Protein AF-A0A7W1IWH6-F1 (afdb_monomer_lite)

Foldseek 3Di:
DVVVVVVVVVVVVVVVVVVVVVPDPPDDDDDPCRDPVCVVPQQNDWPDKDWDQDPPPPRRVDIDIDTDGDDD

Structure (mmCIF, N/CA/C/O backbone):
data_AF-A0A7W1IWH6-F1
#
_entry.id   AF-A0A7W1IWH6-F1
#
loop_
_atom_site.group_PDB
_atom_site.id
_atom_site.type_symbol
_atom_site.label_atom_id
_atom_site.label_alt_id
_atom_site.label_comp_id
_atom_site.label_asym_id
_atom_site.label_entity_id
_atom_site.label_seq_id
_atom_site.pdbx_PDB_ins_code
_atom_site.Cartn_x
_atom_site.Cartn_y
_atom_site.Cartn_z
_atom_site.occupancy
_atom_site.B_iso_or_equiv
_atom_site.auth_seq_id
_atom_site.auth_comp_id
_atom_site.auth_asym_id
_atom_site.auth_atom_id
_atom_site.pdbx_PDB_model_num
ATOM 1 N N . MET A 1 1 ? 20.871 -48.240 30.822 1.00 63.00 1 MET A N 1
ATOM 2 C CA . MET A 1 1 ? 21.704 -47.423 29.908 1.00 63.00 1 MET A CA 1
ATOM 3 C C . 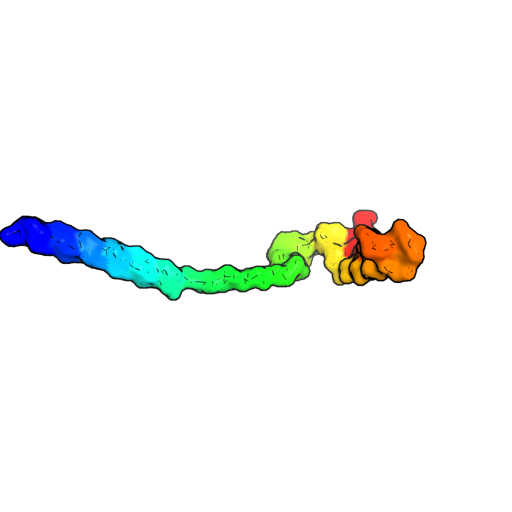MET A 1 1 ? 20.899 -46.819 28.746 1.00 63.00 1 MET A C 1
ATOM 5 O O . MET A 1 1 ? 20.856 -45.604 28.640 1.00 63.00 1 MET A O 1
ATOM 9 N N . ILE A 1 2 ? 20.160 -47.607 27.951 1.00 67.44 2 ILE A N 1
ATOM 10 C CA . ILE A 1 2 ? 19.398 -47.145 26.759 1.00 67.44 2 ILE A CA 1
ATOM 11 C C . ILE A 1 2 ? 18.349 -46.042 27.040 1.00 67.44 2 ILE A C 1
ATOM 13 O O . ILE A 1 2 ? 18.257 -45.077 26.290 1.00 67.44 2 ILE A O 1
ATOM 17 N N . ARG A 1 3 ? 17.608 -46.120 28.157 1.00 68.19 3 ARG A N 1
ATOM 18 C CA . ARG A 1 3 ? 16.601 -45.104 28.554 1.00 68.19 3 ARG A CA 1
ATOM 19 C C . ARG A 1 3 ? 17.191 -43.736 28.936 1.00 68.19 3 ARG A C 1
ATOM 21 O O . ARG A 1 3 ? 16.461 -42.753 28.969 1.00 68.19 3 ARG A O 1
ATOM 28 N N . TYR A 1 4 ? 18.479 -43.681 29.283 1.00 70.38 4 TYR A N 1
ATOM 29 C CA . TYR A 1 4 ? 19.173 -42.421 29.566 1.00 70.38 4 TYR A CA 1
ATOM 30 C C . TYR A 1 4 ? 19.662 -41.772 28.271 1.00 70.38 4 TYR A C 1
ATOM 32 O O . TYR A 1 4 ? 19.506 -40.565 28.114 1.00 70.38 4 TYR A O 1
ATOM 40 N N . LEU A 1 5 ? 20.149 -42.574 27.316 1.00 72.81 5 LEU A N 1
ATOM 41 C CA . LEU A 1 5 ? 20.523 -42.088 25.987 1.00 72.81 5 LEU A CA 1
ATOM 42 C C . LEU A 1 5 ? 19.335 -41.429 25.274 1.00 72.81 5 LEU A C 1
ATOM 44 O O . LEU A 1 5 ? 19.477 -40.320 24.777 1.00 72.81 5 LEU A O 1
ATOM 48 N N . THR A 1 6 ? 18.145 -42.039 25.299 1.00 75.69 6 THR A N 1
ATOM 49 C CA . THR A 1 6 ? 16.956 -41.463 24.642 1.00 75.69 6 THR A CA 1
ATOM 50 C C . THR A 1 6 ? 16.505 -40.133 25.251 1.00 75.69 6 THR A C 1
ATOM 52 O O . THR A 1 6 ? 16.072 -39.245 24.520 1.00 75.69 6 THR A O 1
ATOM 55 N N . LYS A 1 7 ? 16.644 -39.951 26.571 1.00 77.44 7 LYS A N 1
ATOM 56 C CA . LYS A 1 7 ? 16.345 -38.673 27.242 1.00 77.44 7 LYS A CA 1
ATOM 57 C C . LYS A 1 7 ? 17.344 -37.577 26.875 1.00 77.44 7 LYS A C 1
ATOM 59 O O . LYS A 1 7 ? 16.938 -36.439 26.666 1.00 77.44 7 LYS A O 1
ATOM 64 N N . ILE A 1 8 ? 18.626 -37.924 26.774 1.00 84.75 8 ILE A N 1
ATOM 65 C CA . ILE A 1 8 ? 19.683 -36.990 26.365 1.00 84.75 8 ILE A C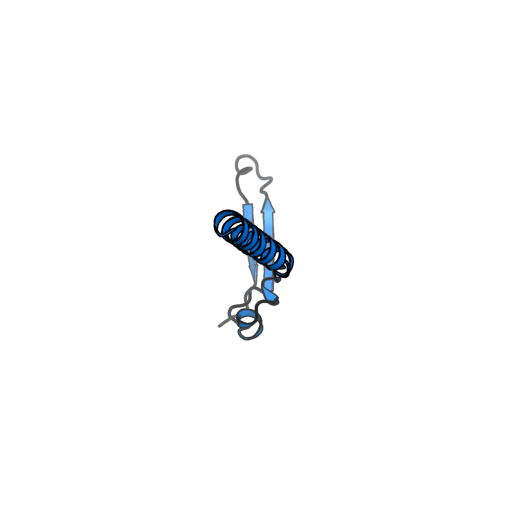A 1
ATOM 66 C C . ILE A 1 8 ? 19.480 -36.573 24.905 1.00 84.75 8 ILE A C 1
ATOM 68 O O . ILE A 1 8 ? 19.548 -35.387 24.602 1.00 84.75 8 ILE A O 1
ATOM 72 N N . SER A 1 9 ? 19.148 -37.515 24.018 1.00 84.88 9 SER A N 1
ATOM 73 C CA . SER A 1 9 ? 18.826 -37.210 22.620 1.00 84.88 9 SER A CA 1
ATOM 74 C C . SER A 1 9 ? 17.597 -36.307 22.492 1.00 84.88 9 SER A C 1
ATOM 76 O O . SER A 1 9 ? 17.628 -35.347 21.730 1.00 84.88 9 SER A O 1
ATOM 78 N N . ALA A 1 10 ? 16.537 -36.560 23.267 1.00 87.25 10 ALA A N 1
ATOM 79 C CA . ALA A 1 10 ? 15.349 -35.707 23.272 1.00 87.25 10 ALA A CA 1
ATOM 80 C C . ALA A 1 10 ? 15.664 -34.283 23.764 1.00 87.25 10 ALA A C 1
ATOM 82 O O . ALA A 1 10 ? 15.229 -33.310 23.153 1.00 87.25 10 ALA A O 1
ATOM 83 N N . LEU A 1 11 ? 16.464 -34.154 24.827 1.00 90.19 11 LEU A N 1
ATOM 84 C CA . LEU A 1 11 ? 16.898 -32.854 25.337 1.00 90.19 11 LEU A CA 1
ATOM 85 C C . LEU A 1 11 ? 17.761 -32.102 24.315 1.00 90.19 11 LEU A C 1
ATOM 87 O O . LEU A 1 11 ? 17.555 -30.911 24.109 1.00 90.19 11 LEU A O 1
ATOM 91 N N . ALA A 1 12 ? 18.683 -32.796 23.643 1.00 90.56 12 ALA A N 1
ATOM 92 C CA . ALA A 1 12 ? 19.525 -32.204 22.608 1.00 90.56 12 ALA A CA 1
ATOM 93 C C . ALA A 1 12 ? 18.690 -31.637 21.450 1.00 90.56 12 ALA A C 1
ATOM 95 O O . ALA A 1 12 ? 18.920 -30.506 21.037 1.00 90.56 12 ALA A O 1
ATOM 96 N N . VAL A 1 13 ? 17.668 -32.369 20.988 1.00 92.56 13 VAL A N 1
ATOM 97 C CA . VAL A 1 13 ? 16.750 -31.889 19.940 1.00 92.56 13 VAL A CA 1
ATOM 98 C C . VAL A 1 13 ? 16.001 -30.633 20.387 1.00 92.56 13 VAL A C 1
ATOM 100 O O . VAL A 1 13 ? 15.934 -29.664 19.635 1.00 92.56 13 VAL A O 1
ATOM 103 N N . VAL A 1 14 ? 15.477 -30.614 21.616 1.00 92.56 14 VAL A N 1
ATOM 104 C CA . VAL A 1 14 ? 14.760 -29.444 22.153 1.00 92.56 14 VAL A CA 1
ATOM 105 C C . VAL A 1 14 ? 15.677 -28.224 22.236 1.00 92.56 14 VAL A C 1
ATOM 107 O O . VAL A 1 14 ? 15.287 -27.137 21.813 1.00 92.56 14 VAL A O 1
ATOM 110 N N . VAL A 1 15 ? 16.906 -28.398 22.727 1.00 93.50 15 VAL A N 1
ATOM 111 C CA . VAL A 1 15 ? 17.892 -27.312 22.815 1.00 93.50 15 VAL A CA 1
ATOM 112 C C . VAL A 1 15 ? 18.268 -26.796 21.425 1.00 93.50 15 VAL A C 1
ATOM 114 O O . VAL A 1 15 ? 18.303 -25.585 21.222 1.00 93.50 15 VAL A O 1
ATOM 117 N N . SER A 1 16 ? 18.488 -27.681 20.448 1.00 90.81 16 SER A N 1
ATOM 118 C CA . SER A 1 16 ? 18.788 -27.284 19.067 1.00 90.81 16 SER A CA 1
ATOM 119 C C . SER A 1 16 ? 17.637 -26.521 18.407 1.00 90.81 16 SER A C 1
ATOM 121 O O . SER A 1 16 ? 17.882 -25.520 17.736 1.00 90.81 16 SER A O 1
ATOM 123 N N . LEU A 1 17 ? 16.386 -26.938 18.624 1.00 90.50 17 LEU A N 1
ATOM 124 C CA . LEU A 1 17 ? 15.211 -26.226 18.111 1.00 90.50 17 LEU A CA 1
ATOM 125 C C . LEU A 1 17 ? 15.071 -24.840 18.749 1.00 90.50 17 LEU A C 1
ATOM 127 O O . LEU A 1 17 ? 14.846 -23.858 18.046 1.00 90.50 17 LEU A O 1
ATOM 131 N N . MET A 1 18 ? 15.263 -24.743 20.066 1.00 89.88 18 MET A N 1
ATOM 132 C CA . MET A 1 18 ? 15.223 -23.470 20.789 1.00 89.88 18 MET A CA 1
ATOM 133 C C . MET A 1 18 ? 16.326 -22.515 20.325 1.00 89.88 18 MET A C 1
AT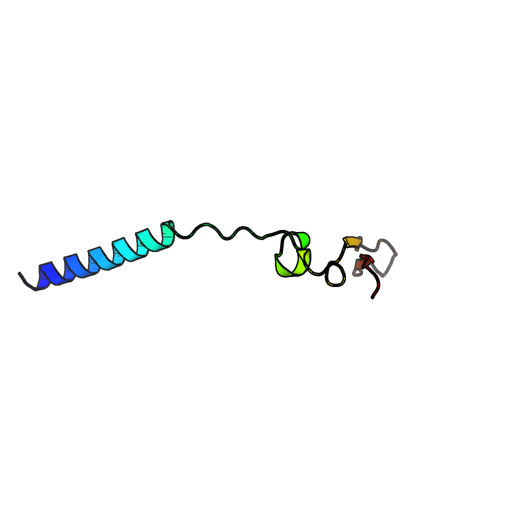OM 135 O O . MET A 1 18 ? 16.052 -21.340 20.097 1.00 89.88 18 MET A O 1
ATOM 139 N N . ALA A 1 19 ? 17.549 -23.013 20.126 1.00 89.19 19 ALA A N 1
ATOM 140 C CA . ALA A 1 19 ? 18.649 -22.219 19.586 1.00 89.19 19 ALA A CA 1
ATOM 141 C C . ALA A 1 19 ? 18.358 -21.731 18.156 1.00 89.19 19 ALA A C 1
ATOM 143 O O . ALA A 1 19 ? 18.633 -20.577 17.839 1.00 89.19 19 ALA A O 1
ATOM 144 N N . GLY A 1 20 ? 17.749 -22.576 17.315 1.00 86.81 20 GLY A N 1
ATOM 145 C CA . GLY A 1 20 ? 17.353 -22.216 15.952 1.00 86.81 20 GLY A CA 1
ATOM 146 C C . GLY A 1 20 ? 16.337 -21.073 15.894 1.00 86.81 20 GLY A C 1
ATOM 147 O O . GLY A 1 20 ? 16.485 -20.172 15.075 1.00 86.81 20 GLY A O 1
ATOM 148 N N . VAL A 1 21 ? 15.350 -21.053 16.798 1.00 84.25 21 VAL A N 1
ATOM 149 C CA . VAL A 1 21 ? 14.358 -19.962 16.876 1.00 84.25 21 VAL A CA 1
ATOM 150 C C . VAL A 1 21 ? 15.011 -18.626 17.250 1.00 84.25 21 VAL A C 1
ATOM 152 O O . VAL A 1 21 ? 14.628 -17.591 16.713 1.00 84.25 21 VAL A O 1
ATOM 155 N N . MET A 1 22 ? 16.029 -18.640 18.115 1.00 83.06 22 MET A N 1
ATOM 156 C CA . MET A 1 22 ? 16.744 -17.426 18.544 1.00 83.06 22 MET A CA 1
ATOM 157 C C . MET A 1 22 ? 17.660 -16.837 17.458 1.00 83.06 22 MET A C 1
ATOM 159 O O . MET A 1 22 ? 18.098 -15.696 17.582 1.00 83.06 22 MET A O 1
ATOM 163 N N . LEU A 1 23 ? 17.965 -17.607 16.408 1.00 84.62 23 LEU A N 1
ATOM 164 C CA . LEU A 1 23 ? 18.813 -17.199 15.283 1.00 84.62 23 LEU A CA 1
ATOM 165 C C . LEU A 1 23 ? 18.019 -16.614 14.108 1.00 84.62 23 LEU A C 1
ATOM 167 O O . LEU A 1 23 ? 18.633 -16.130 13.158 1.00 84.62 23 LEU A O 1
ATOM 171 N N . VAL A 1 24 ? 16.682 -16.652 14.139 1.00 81.75 24 VAL A N 1
ATOM 172 C CA . VAL A 1 24 ? 15.863 -16.055 13.079 1.00 81.75 24 VAL A CA 1
ATOM 173 C C . VAL A 1 24 ? 15.927 -14.532 13.229 1.00 81.75 24 VAL A C 1
ATOM 175 O O . VAL A 1 24 ? 15.436 -14.009 14.233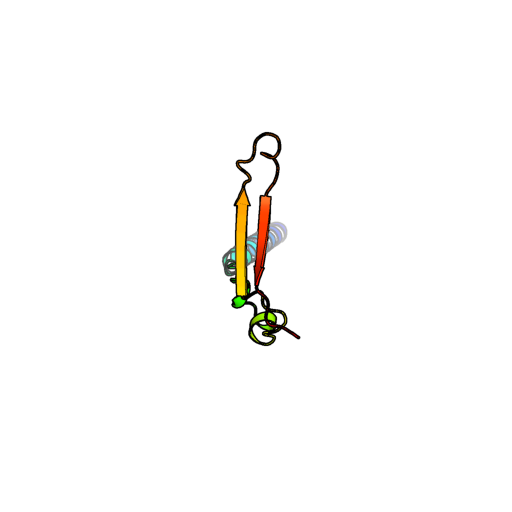 1.00 81.75 24 VAL A O 1
ATOM 178 N N . PRO A 1 25 ? 16.525 -13.792 12.274 1.00 79.88 25 PRO A N 1
ATOM 179 C CA . PRO A 1 25 ? 16.514 -12.340 12.333 1.00 79.88 25 PRO A CA 1
ATOM 180 C C . PRO A 1 25 ? 15.064 -11.854 12.338 1.00 79.88 25 PRO A C 1
ATOM 182 O O . PRO A 1 25 ? 14.217 -12.359 11.598 1.00 79.88 25 PRO A O 1
ATOM 185 N N . SER A 1 26 ? 14.768 -10.876 13.188 1.00 79.44 26 SER A N 1
ATOM 186 C CA . SER A 1 26 ? 13.446 -10.269 13.252 1.00 79.44 26 SER A CA 1
ATOM 187 C C . SER A 1 26 ? 13.091 -9.675 11.889 1.00 79.44 26 SER A C 1
ATOM 189 O O . SER A 1 26 ? 13.801 -8.811 11.371 1.00 79.44 26 SER A O 1
ATOM 191 N N . ALA A 1 27 ? 11.990 -10.146 11.296 1.00 73.50 27 ALA A N 1
ATOM 192 C CA . ALA A 1 27 ? 11.475 -9.586 10.056 1.00 73.50 27 ALA A CA 1
ATOM 193 C C . ALA A 1 27 ? 11.120 -8.114 10.305 1.00 73.50 27 ALA A C 1
ATOM 195 O O . ALA A 1 27 ? 10.202 -7.801 11.065 1.00 73.50 27 ALA A O 1
ATOM 196 N N . ARG A 1 28 ? 11.888 -7.201 9.706 1.00 73.69 28 ARG A N 1
ATOM 197 C CA . ARG A 1 28 ? 11.577 -5.773 9.728 1.00 73.69 28 ARG A CA 1
ATOM 198 C C . ARG A 1 28 ? 10.611 -5.523 8.579 1.00 73.69 28 ARG A C 1
ATOM 200 O O . ARG A 1 28 ? 10.901 -5.911 7.452 1.00 73.69 28 ARG A O 1
ATOM 207 N N . ALA A 1 29 ? 9.464 -4.915 8.862 1.00 65.44 29 ALA A N 1
ATOM 208 C CA . ALA A 1 29 ? 8.599 -4.427 7.798 1.00 65.44 29 ALA A CA 1
ATOM 209 C C . ALA A 1 29 ? 9.397 -3.412 6.962 1.00 65.44 29 ALA A C 1
ATOM 211 O O . ALA A 1 29 ? 9.957 -2.467 7.522 1.00 65.44 29 ALA A O 1
ATOM 212 N N . SER A 1 30 ? 9.492 -3.650 5.653 1.00 64.31 30 SER A N 1
ATOM 213 C CA . SER A 1 30 ? 10.045 -2.678 4.708 1.00 64.31 30 SER A CA 1
ATOM 214 C C . SER A 1 30 ? 9.004 -1.592 4.444 1.00 64.31 30 SER A C 1
ATOM 216 O O . SER A 1 30 ? 7.802 -1.866 4.524 1.00 64.31 30 SER A O 1
ATOM 218 N N . SER A 1 31 ? 9.430 -0.368 4.131 1.00 68.50 31 SER A N 1
ATOM 219 C CA . SER A 1 31 ? 8.488 0.621 3.601 1.00 68.50 31 SER A CA 1
ATOM 220 C C . SER A 1 31 ? 8.004 0.171 2.210 1.00 68.50 31 SER A C 1
ATOM 222 O O . SER A 1 31 ? 8.688 -0.599 1.536 1.00 68.50 31 SER A O 1
ATOM 224 N N . HIS A 1 32 ? 6.820 0.616 1.771 1.00 67.56 32 HIS A N 1
ATOM 225 C CA . HIS A 1 32 ? 6.253 0.239 0.462 1.00 67.56 32 HIS A CA 1
ATOM 226 C C . HIS A 1 32 ? 7.230 0.516 -0.691 1.00 67.56 32 HIS A C 1
ATOM 228 O O . HIS A 1 32 ? 7.431 -0.329 -1.562 1.00 67.56 32 HIS A O 1
ATOM 234 N N . ARG A 1 33 ? 7.904 1.668 -0.624 1.00 66.62 33 ARG A N 1
ATOM 235 C CA . ARG A 1 33 ? 8.890 2.113 -1.610 1.00 66.62 33 ARG A CA 1
ATOM 236 C C . ARG A 1 33 ? 10.211 1.342 -1.548 1.00 66.62 33 ARG A C 1
ATOM 238 O O . ARG A 1 33 ? 10.917 1.289 -2.548 1.00 66.62 33 ARG A O 1
ATOM 245 N N . ASP A 1 34 ? 10.520 0.719 -0.412 1.00 70.12 34 ASP A N 1
ATOM 246 C CA . ASP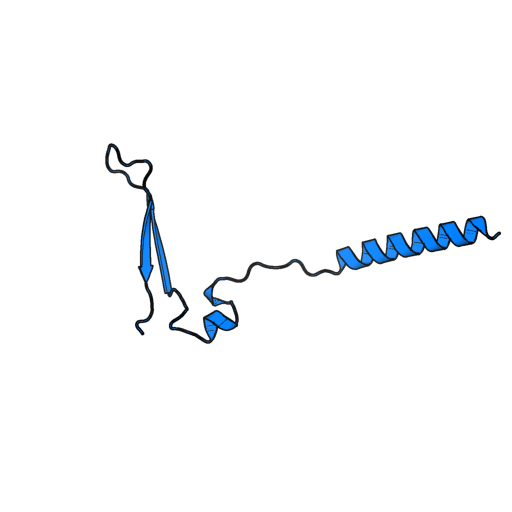 A 1 34 ? 11.707 -0.123 -0.217 1.00 70.12 34 ASP A CA 1
ATOM 247 C C . ASP A 1 34 ? 11.448 -1.599 -0.596 1.00 70.12 34 ASP A C 1
ATOM 249 O O . ASP A 1 34 ? 12.271 -2.475 -0.316 1.00 70.12 34 ASP A O 1
ATOM 253 N N . SER A 1 35 ? 10.282 -1.922 -1.172 1.00 78.00 35 SER A N 1
ATOM 254 C CA . SER A 1 35 ? 10.014 -3.255 -1.717 1.00 78.00 35 SER A CA 1
ATOM 255 C C . SER A 1 35 ? 10.735 -3.419 -3.063 1.00 78.00 35 SER A C 1
ATOM 257 O O . SER A 1 35 ? 10.453 -2.639 -3.973 1.00 78.00 35 SER A O 1
ATOM 259 N N . PRO A 1 36 ? 11.594 -4.445 -3.245 1.00 75.31 36 PRO A N 1
ATOM 260 C CA . PRO A 1 36 ? 12.458 -4.578 -4.423 1.00 75.31 36 PRO A CA 1
ATOM 261 C C . PRO A 1 36 ? 11.725 -4.464 -5.765 1.00 75.31 36 PRO A C 1
ATOM 263 O O . PRO A 1 36 ? 12.184 -3.774 -6.664 1.00 75.31 36 PRO A O 1
ATOM 266 N N . PHE A 1 37 ? 10.551 -5.090 -5.881 1.00 79.44 37 PHE A N 1
ATOM 267 C CA . PHE A 1 37 ? 9.771 -5.069 -7.122 1.00 79.44 37 PHE A CA 1
ATOM 268 C C . PHE A 1 37 ? 8.983 -3.772 -7.339 1.00 79.44 37 PHE A C 1
ATOM 270 O O . PHE A 1 37 ? 8.653 -3.461 -8.475 1.00 79.44 37 PHE A O 1
ATOM 277 N N . ILE A 1 38 ? 8.684 -3.017 -6.278 1.00 85.12 38 ILE A N 1
ATOM 278 C CA . ILE A 1 38 ? 8.014 -1.713 -6.391 1.00 85.12 38 ILE A CA 1
ATOM 279 C C . ILE A 1 38 ? 9.035 -0.627 -6.737 1.00 85.12 38 ILE A C 1
ATOM 281 O O . ILE A 1 38 ? 8.754 0.236 -7.560 1.00 85.12 38 ILE A O 1
ATOM 285 N N . THR A 1 39 ? 10.249 -0.686 -6.176 1.00 81.50 39 THR A N 1
ATOM 286 C CA . THR A 1 39 ? 11.314 0.277 -6.500 1.00 81.50 39 THR A CA 1
ATOM 287 C C . THR A 1 39 ? 11.710 0.235 -7.984 1.00 81.50 39 THR A C 1
ATOM 289 O O . THR A 1 39 ? 12.109 1.258 -8.538 1.00 81.50 39 THR A O 1
ATOM 292 N N . GLU A 1 40 ? 11.611 -0.934 -8.625 1.00 87.06 40 GLU A N 1
ATOM 293 C CA . GLU A 1 40 ? 11.961 -1.139 -10.039 1.00 87.06 40 GLU A CA 1
ATOM 294 C C . GLU A 1 40 ? 10.819 -0.822 -11.023 1.00 87.06 40 GLU A C 1
ATOM 296 O O . GLU A 1 40 ? 11.083 -0.676 -12.217 1.00 87.06 40 GLU A O 1
ATOM 301 N N . ASP A 1 41 ? 9.578 -0.666 -10.544 1.00 89.31 41 ASP A N 1
ATOM 302 C CA . ASP A 1 41 ? 8.402 -0.327 -11.357 1.00 89.31 41 ASP A CA 1
ATOM 303 C C . ASP A 1 41 ? 7.741 0.972 -10.852 1.00 89.31 41 ASP A C 1
ATOM 305 O O . ASP A 1 41 ? 6.805 0.938 -10.047 1.00 89.31 41 ASP A O 1
ATOM 309 N N . PRO A 1 42 ? 8.198 2.147 -11.332 1.00 87.19 42 PRO A N 1
ATOM 310 C CA . PRO A 1 42 ? 7.665 3.436 -10.900 1.00 87.19 42 PRO A CA 1
ATOM 311 C C . PRO A 1 42 ? 6.174 3.635 -11.185 1.00 87.19 42 PRO A C 1
ATOM 313 O O . PRO A 1 42 ? 5.544 4.445 -10.512 1.00 87.19 42 PRO A O 1
ATOM 316 N N . ALA A 1 43 ? 5.612 2.938 -12.179 1.00 88.00 43 ALA A N 1
ATOM 317 C CA . ALA A 1 43 ? 4.189 3.024 -12.499 1.00 88.00 43 ALA A CA 1
ATOM 318 C C . ALA A 1 43 ? 3.329 2.223 -11.506 1.00 88.00 43 ALA A C 1
ATOM 320 O O . ALA A 1 43 ? 2.154 2.535 -11.313 1.00 88.00 43 ALA A O 1
ATOM 321 N N . ALA A 1 44 ? 3.916 1.215 -10.854 1.00 86.56 44 ALA A N 1
ATOM 322 C CA . ALA A 1 44 ? 3.293 0.469 -9.766 1.00 86.56 44 ALA A CA 1
ATOM 323 C C . ALA A 1 44 ? 3.497 1.117 -8.380 1.00 86.56 44 ALA A C 1
ATOM 325 O O . ALA A 1 44 ? 2.827 0.714 -7.424 1.00 86.56 44 ALA A O 1
ATOM 326 N N . ASP A 1 45 ? 4.389 2.108 -8.246 1.00 86.06 45 ASP A N 1
ATOM 327 C CA . ASP A 1 45 ? 4.611 2.822 -6.985 1.00 86.06 45 ASP A CA 1
ATOM 328 C C . ASP A 1 45 ? 3.588 3.949 -6.773 1.00 86.06 45 ASP A C 1
ATOM 330 O O . ASP A 1 45 ? 3.255 4.733 -7.664 1.00 86.06 45 ASP A O 1
ATOM 334 N N . ASN A 1 46 ? 3.110 4.049 -5.539 1.00 87.94 46 ASN A N 1
ATOM 335 C CA . ASN A 1 46 ? 2.253 5.134 -5.091 1.00 87.94 46 ASN A CA 1
ATOM 336 C C . ASN A 1 46 ? 3.139 6.189 -4.431 1.00 87.94 46 ASN A C 1
ATOM 338 O O . ASN A 1 46 ? 3.802 5.888 -3.437 1.00 87.94 46 ASN A O 1
ATOM 342 N N . THR A 1 47 ? 3.177 7.407 -4.971 1.00 87.69 47 THR A N 1
ATOM 343 C CA . THR A 1 47 ? 4.163 8.395 -4.512 1.00 87.69 47 THR A CA 1
ATOM 344 C C . THR A 1 47 ? 3.777 8.997 -3.169 1.00 87.69 47 THR A C 1
ATOM 346 O O . THR A 1 47 ? 4.650 9.222 -2.336 1.00 87.69 47 THR A O 1
ATOM 349 N N . ASP A 1 48 ? 2.478 9.222 -2.945 1.00 89.25 48 ASP A N 1
ATOM 350 C CA . ASP A 1 48 ? 1.955 9.876 -1.747 1.00 89.25 48 ASP A CA 1
ATOM 351 C C . ASP A 1 48 ? 0.520 9.428 -1.449 1.00 89.25 48 ASP A C 1
ATOM 353 O O . ASP A 1 48 ? -0.321 9.365 -2.348 1.00 89.25 48 ASP A O 1
ATOM 357 N N . VAL A 1 49 ? 0.215 9.202 -0.165 1.00 91.44 49 VAL A N 1
ATOM 358 C CA . VAL A 1 49 ? -1.138 8.906 0.331 1.00 91.44 49 VAL A CA 1
ATOM 359 C C . VAL A 1 49 ? -1.497 9.858 1.465 1.00 91.44 49 VAL A C 1
ATOM 361 O O . VAL A 1 49 ? -0.762 9.979 2.445 1.00 91.44 49 VAL A O 1
ATOM 364 N N . TYR A 1 50 ? -2.671 10.478 1.367 1.00 94.75 50 TYR A N 1
ATOM 365 C CA . TYR A 1 50 ? -3.240 11.354 2.387 1.00 94.75 50 TYR A CA 1
ATOM 366 C C . TYR A 1 50 ? -4.594 10.822 2.854 1.00 94.75 50 TYR A C 1
ATOM 368 O O . TYR A 1 50 ? -5.391 10.333 2.051 1.00 94.75 50 TYR A O 1
ATOM 376 N N . ALA A 1 51 ? -4.871 10.955 4.150 1.00 96.81 51 ALA A N 1
ATOM 377 C CA . ALA A 1 51 ? -6.124 10.531 4.763 1.00 96.81 51 ALA A CA 1
ATOM 378 C C . ALA A 1 51 ? -6.703 11.651 5.633 1.00 96.81 51 ALA A C 1
ATOM 380 O O . ALA A 1 51 ? -6.006 12.207 6.483 1.00 96.81 51 ALA A O 1
ATOM 381 N N . PHE A 1 52 ? -7.985 11.954 5.441 1.00 97.56 52 PHE A N 1
ATOM 382 C CA . PHE A 1 52 ? -8.693 13.014 6.156 1.00 97.56 52 PHE A CA 1
ATOM 383 C C . PHE A 1 52 ? -9.948 12.451 6.807 1.00 97.56 52 PHE A C 1
ATOM 385 O O . PHE A 1 52 ? -10.830 11.939 6.118 1.00 97.56 52 PHE A O 1
ATOM 392 N N . VAL A 1 53 ? -10.046 12.562 8.130 1.00 97.38 53 VAL A N 1
ATOM 393 C CA . VAL A 1 53 ? -11.292 12.273 8.849 1.00 97.38 53 VAL A CA 1
ATOM 394 C C . VAL A 1 53 ? -12.263 13.425 8.609 1.00 97.38 53 VAL A C 1
ATOM 396 O O . VAL A 1 53 ? -11.873 14.592 8.662 1.00 97.38 53 VAL A O 1
ATOM 399 N N . SER A 1 54 ? -13.519 13.104 8.317 1.00 96.94 54 SER A N 1
ATOM 400 C CA . SER A 1 54 ? -14.543 14.117 8.079 1.00 96.94 54 SER A CA 1
ATOM 401 C C . SER A 1 54 ? -14.950 14.832 9.372 1.00 96.94 54 SER A C 1
ATOM 403 O O . SER A 1 54 ? -15.221 14.193 10.388 1.00 96.94 54 SER A O 1
ATOM 405 N N . TYR A 1 55 ? -15.058 16.161 9.300 1.00 95.31 55 TYR A N 1
ATOM 406 C CA . TYR A 1 55 ? -15.628 17.018 10.352 1.00 95.31 55 TYR A CA 1
ATOM 407 C C . TYR A 1 55 ? -17.011 17.573 9.976 1.00 95.31 55 TYR A C 1
ATOM 409 O O . TYR A 1 55 ? -17.586 18.372 10.713 1.00 95.31 55 TYR A O 1
ATOM 417 N N . GLU A 1 56 ? -17.530 17.194 8.808 1.00 96.50 56 GLU A N 1
ATOM 418 C CA . GLU A 1 56 ? -18.848 17.611 8.334 1.00 96.50 56 GLU A CA 1
ATOM 419 C C . GLU A 1 56 ? -19.948 16.928 9.176 1.00 96.50 56 GLU A C 1
ATOM 421 O O . GLU A 1 56 ? -19.920 15.695 9.295 1.00 96.50 56 GLU A O 1
ATOM 426 N N . PRO A 1 57 ? -20.915 17.681 9.746 1.00 96.44 57 PRO A N 1
ATOM 427 C CA . PRO A 1 57 ? -21.999 17.102 10.537 1.00 96.44 57 PRO A CA 1
ATOM 428 C C . PRO A 1 57 ? -22.782 16.030 9.770 1.00 96.44 57 PRO A C 1
ATOM 430 O O . PRO A 1 57 ? -23.216 16.253 8.640 1.00 96.44 57 PRO A O 1
ATOM 433 N N . GLY A 1 58 ? -22.988 14.869 10.393 1.00 96.81 58 GLY A N 1
ATOM 434 C CA . GLY A 1 58 ? -23.660 13.715 9.789 1.00 96.81 58 GLY A CA 1
ATOM 435 C C . GLY A 1 58 ? -22.762 12.838 8.908 1.00 96.81 58 GLY A C 1
ATOM 436 O O . GLY A 1 58 ? -23.257 11.897 8.281 1.00 96.81 58 GLY A O 1
ATOM 437 N N . ARG A 1 59 ? -21.453 13.120 8.834 1.00 96.94 59 ARG A N 1
ATOM 438 C CA . ARG A 1 59 ? -20.463 12.326 8.084 1.00 96.94 59 ARG A CA 1
ATOM 439 C C . ARG A 1 59 ? -19.225 11.970 8.900 1.00 96.94 59 ARG A C 1
ATOM 441 O O . ARG A 1 59 ? -18.183 11.665 8.332 1.00 96.94 59 ARG A O 1
ATOM 448 N N . GLU A 1 60 ? -19.326 11.939 10.216 1.00 97.06 60 GLU A N 1
ATOM 449 C CA . GLU A 1 60 ? -18.217 11.692 11.145 1.00 97.06 60 GLU A CA 1
ATOM 450 C C . GLU A 1 60 ? -17.601 10.287 10.986 1.00 97.06 60 GLU A C 1
ATOM 452 O O . GLU A 1 60 ? -16.484 10.033 11.426 1.00 97.06 60 GLU A O 1
ATOM 457 N N . GLN A 1 61 ? -18.316 9.366 10.333 1.00 97.06 61 GLN A N 1
ATOM 458 C CA . GLN A 1 61 ? -17.859 8.000 10.057 1.00 97.06 61 GLN A CA 1
ATOM 459 C C . GLN A 1 61 ? -17.068 7.861 8.743 1.00 97.06 61 GLN A C 1
ATOM 461 O O . GLN A 1 61 ? -16.713 6.746 8.363 1.00 97.06 61 GLN A O 1
ATOM 466 N N . TYR A 1 62 ? -16.804 8.960 8.031 1.00 97.62 62 TYR A N 1
ATOM 467 C CA . TYR A 1 62 ? -16.106 8.932 6.747 1.00 97.62 62 TYR A CA 1
ATOM 468 C C . TYR A 1 62 ? -14.635 9.331 6.881 1.00 97.62 62 TYR A C 1
ATOM 470 O O . TYR A 1 62 ? -14.280 10.278 7.586 1.00 97.62 62 TYR A O 1
ATOM 478 N N . VAL A 1 63 ? -13.795 8.643 6.108 1.00 97.50 63 VAL A N 1
ATOM 479 C CA . VAL A 1 63 ? -12.410 9.030 5.830 1.00 97.50 63 VAL A CA 1
ATOM 480 C C . VAL A 1 63 ? -12.270 9.238 4.327 1.00 97.50 63 VAL A C 1
ATOM 482 O O . VAL A 1 63 ? -12.621 8.358 3.542 1.00 97.50 63 VAL A O 1
ATOM 485 N N . THR A 1 64 ? -11.751 10.394 3.927 1.00 96.50 64 THR A N 1
ATOM 486 C CA . THR A 1 64 ? -11.393 10.682 2.536 1.00 96.50 64 THR A CA 1
ATOM 487 C C . THR A 1 64 ? -9.936 10.311 2.314 1.00 96.50 64 THR A C 1
ATOM 489 O O . THR A 1 64 ? -9.061 10.799 3.029 1.00 96.50 64 THR A O 1
ATOM 492 N N . LEU A 1 65 ? -9.682 9.471 1.313 1.00 96.94 65 LEU A N 1
ATOM 493 C CA . LEU A 1 65 ? -8.339 9.080 0.894 1.00 96.94 65 LEU A CA 1
ATOM 494 C C . LEU A 1 65 ? -7.993 9.756 -0.435 1.00 96.94 65 LEU A C 1
ATOM 496 O O . LEU A 1 65 ? -8.812 9.765 -1.353 1.00 96.94 65 LEU A O 1
ATOM 500 N N . ILE A 1 66 ? -6.785 10.308 -0.530 1.00 95.88 66 ILE A N 1
ATOM 501 C CA . ILE A 1 66 ? -6.225 10.907 -1.749 1.00 95.88 66 ILE A CA 1
ATOM 502 C C . ILE A 1 66 ? -4.866 10.265 -2.004 1.00 95.88 66 ILE A C 1
ATOM 504 O O . ILE A 1 66 ? -4.107 10.045 -1.061 1.00 95.88 66 ILE A O 1
ATOM 508 N N . SER A 1 67 ? -4.566 9.964 -3.265 1.00 94.31 67 SER A N 1
ATOM 509 C CA . SER A 1 67 ? -3.365 9.231 -3.650 1.00 94.31 67 SER A CA 1
ATOM 510 C C . SER A 1 67 ? -2.805 9.751 -4.969 1.00 94.31 67 SER A C 1
ATOM 512 O O . SER A 1 67 ? -3.584 10.033 -5.882 1.00 94.31 67 SER A O 1
ATOM 514 N N . ASN A 1 68 ? -1.480 9.841 -5.075 1.00 92.19 68 ASN A N 1
ATOM 515 C CA . ASN A 1 68 ? -0.781 10.255 -6.291 1.00 92.19 68 ASN A CA 1
ATOM 516 C C . ASN A 1 68 ? -0.062 9.072 -6.949 1.00 92.19 68 ASN A C 1
ATOM 518 O O . ASN A 1 68 ? 0.628 8.304 -6.284 1.00 92.19 68 ASN A O 1
ATOM 522 N N . PHE A 1 69 ? -0.183 8.963 -8.272 1.00 91.25 69 PHE A N 1
ATOM 523 C CA . PHE A 1 69 ? 0.444 7.901 -9.060 1.00 91.25 69 PHE A CA 1
ATOM 524 C C . PHE A 1 69 ? 1.184 8.482 -10.261 1.00 91.25 69 PHE A C 1
ATOM 526 O O . PHE A 1 69 ? 0.781 9.513 -10.810 1.00 91.25 69 PHE A O 1
ATOM 533 N N . VAL A 1 70 ? 2.243 7.796 -10.689 1.00 89.62 70 VAL A N 1
ATOM 534 C CA . VAL A 1 70 ? 2.892 8.077 -11.972 1.00 89.62 70 VAL A CA 1
ATOM 535 C C . VAL A 1 70 ? 1.961 7.597 -13.098 1.00 89.62 70 VAL A C 1
ATOM 537 O O . VAL A 1 70 ? 1.495 6.460 -13.044 1.00 89.62 70 VAL A O 1
ATOM 540 N N . PRO A 1 71 ? 1.638 8.439 -14.098 1.00 88.88 71 PRO A N 1
ATOM 541 C CA . PRO A 1 71 ? 0.775 8.039 -15.211 1.00 88.88 71 PRO A CA 1
ATOM 542 C C . PRO A 1 71 ? 1.369 6.902 -16.057 1.00 88.88 71 PRO A C 1
ATOM 544 O O . PRO A 1 71 ? 2.591 6.798 -16.173 1.00 88.88 71 PRO A O 1
ATOM 547 N N . LEU A 1 72 ? 0.488 6.105 -16.677 1.00 79.31 72 LEU A N 1
ATOM 548 C CA . LEU A 1 72 ? 0.832 5.060 -17.655 1.00 79.31 72 LEU A CA 1
ATOM 549 C C . LEU A 1 72 ? 1.195 5.633 -19.031 1.00 79.31 72 LEU A C 1
ATOM 551 O O . LEU A 1 72 ? 0.550 6.627 -19.444 1.00 79.31 72 LEU A O 1
#

Sequence (72 aa):
MIRYLTKISALAVVVSLMAGVMLVPS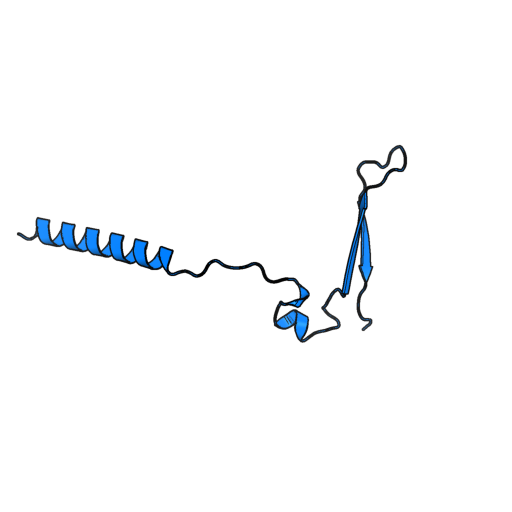ARASSHRDSPFITEDPAADNTDVYAFVSYEPGREQYVTLISNFVPL

Secondary structure (DSSP, 8-state):
-HHHHHHHHHHHHHHHHHHHHHTS---PPPPGGGSHHHHT-TTT-EEEEEEEE--STT-TT-EEEEEEE---

Radius of gyration: 26.16 Å; chains: 1; bounding box: 45×65×48 Å

pLDDT: mean 85.56, std 9.92, range [63.0, 97.62]